Protein AF-A0A2N1QQ16-F1 (afdb_monomer_lite)

Foldseek 3Di:
DAQAAEEEAQDDQLVVPASQLNVQLVVVDVVVPPVNHPYYQDDDSDDDFQDPAAAGPVVSLLSSLLSLLVSCVVVVDQHYDYSYSAQLSCLSVVLSNCLVVVNPAAAEAEDLAPLQDERVRDPPSRNRSPSLVLLQQGYDPSNNVSGNHHHHPVRYDYDND

pLDDT: mean 94.64, std 8.02, range [52.0, 98.88]

Sequence (161 aa):
MTSVFTMVVPQWQGAAAGTGPYHGAQAIARMLGADRIDVQVPVHEQSVAKKEEGIWYEYEIAEHLKSALASLEASKPQRILTIGGDCASDIASISYLNRLYDGDLTVLWLDAHADLNTPESSPSNKFHGMPLRLLLGEGAPGLLEMLPSTLEPGQVVFTGL

Secondary structure (DSSP, 8-state):
-PPPEEEEE---TTTTS-SHHHHHHHHHHHHH-GGG-SEE----S------SSSSTTHHHHHHHHHHHHHHHHHH--SSEEEEESSGGGGHHHHHHHHHHTTT---EEEESSS-----TTT-SS--GGGSHHHHHTT-S-HHHHTT-S----GGGEEEE--

Radius of gyration: 14.93 Å; chains: 1; bounding box: 39×32×39 Å

Structure (mmCIF, N/CA/C/O backbone):
data_AF-A0A2N1QQ16-F1
#
_entry.id   AF-A0A2N1QQ16-F1
#
loop_
_atom_site.group_PDB
_atom_site.id
_atom_site.type_symbol
_atom_site.label_atom_id
_atom_site.label_alt_id
_atom_site.label_comp_id
_atom_site.label_asym_id
_atom_site.label_entity_id
_atom_site.label_seq_id
_atom_site.pdbx_PDB_ins_code
_atom_site.Cartn_x
_atom_site.Cartn_y
_atom_site.Cartn_z
_atom_site.occupancy
_atom_site.B_iso_or_equiv
_atom_site.auth_seq_id
_atom_site.auth_comp_id
_atom_site.auth_asym_id
_atom_site.auth_atom_id
_atom_site.pdbx_PDB_model_num
ATOM 1 N N . MET A 1 1 ? -17.191 -6.075 19.822 1.00 52.00 1 MET A N 1
ATOM 2 C CA . MET A 1 1 ? -16.229 -6.246 18.710 1.00 52.00 1 MET A CA 1
ATOM 3 C C . MET A 1 1 ? -15.869 -4.856 18.211 1.00 52.00 1 MET A C 1
ATOM 5 O O . MET A 1 1 ? -16.787 -4.061 18.069 1.00 52.00 1 MET A O 1
ATOM 9 N N . THR A 1 2 ? -14.588 -4.528 18.010 1.00 66.06 2 THR A N 1
ATOM 10 C CA . THR A 1 2 ? -14.202 -3.244 17.382 1.00 66.06 2 THR A CA 1
ATOM 11 C C . THR A 1 2 ? -14.792 -3.145 15.960 1.00 66.06 2 THR A C 1
ATOM 13 O O . THR A 1 2 ? -15.102 -4.167 15.343 1.00 66.06 2 THR A O 1
ATOM 16 N N . SER A 1 3 ? -15.046 -1.952 15.438 1.00 88.44 3 SER A N 1
ATOM 17 C CA . SER A 1 3 ? -15.449 -1.801 14.033 1.00 88.44 3 SER A CA 1
ATOM 18 C C . SER A 1 3 ? -14.254 -2.080 13.111 1.00 88.44 3 SER A C 1
ATOM 20 O O . SER A 1 3 ? -13.103 -1.944 13.527 1.00 88.44 3 SER A O 1
ATOM 22 N N . VAL A 1 4 ? -14.521 -2.532 11.884 1.00 95.94 4 VAL A N 1
ATOM 23 C CA . VAL A 1 4 ? -13.514 -2.606 10.813 1.00 95.94 4 VAL A CA 1
ATOM 24 C C . VAL A 1 4 ? -13.629 -1.318 10.014 1.00 95.94 4 VAL A C 1
ATOM 26 O O . VAL A 1 4 ? -14.736 -0.976 9.612 1.00 95.94 4 VAL A O 1
ATOM 29 N N . PHE A 1 5 ? -12.511 -0.627 9.817 1.00 98.00 5 PHE A N 1
ATOM 30 C CA . PHE A 1 5 ? -12.432 0.555 8.969 1.00 98.00 5 PHE A CA 1
ATOM 31 C C . PHE A 1 5 ? -12.232 0.124 7.520 1.00 98.00 5 PHE A C 1
ATOM 33 O O . PHE A 1 5 ? -11.251 -0.550 7.204 1.00 98.00 5 PHE A O 1
ATOM 40 N N . THR A 1 6 ? -13.158 0.481 6.643 1.00 98.38 6 THR A N 1
ATOM 41 C CA . THR A 1 6 ? -13.117 0.105 5.233 1.00 98.38 6 THR A CA 1
ATOM 42 C C . THR A 1 6 ? -12.630 1.273 4.394 1.00 98.38 6 THR A C 1
ATOM 44 O O . THR A 1 6 ? -13.287 2.311 4.298 1.00 98.38 6 THR A O 1
ATOM 47 N N . MET A 1 7 ? -11.492 1.070 3.739 1.00 98.38 7 MET A N 1
ATOM 48 C CA . MET A 1 7 ? -10.872 2.028 2.837 1.00 98.38 7 MET A CA 1
ATOM 49 C C . MET A 1 7 ? -10.904 1.496 1.408 1.00 98.38 7 MET A C 1
ATOM 51 O O . MET A 1 7 ? -10.432 0.395 1.136 1.00 98.38 7 MET A O 1
ATOM 55 N N . VAL A 1 8 ? -11.425 2.290 0.478 1.00 98.62 8 VAL A N 1
ATOM 56 C CA . VAL A 1 8 ? -11.385 1.974 -0.955 1.00 98.62 8 VAL A CA 1
ATOM 57 C C . VAL A 1 8 ? -10.225 2.731 -1.590 1.00 98.62 8 VAL A C 1
ATOM 59 O O . VAL A 1 8 ? -10.194 3.960 -1.548 1.00 98.62 8 VAL A O 1
ATOM 62 N N . VAL A 1 9 ? -9.294 2.006 -2.206 1.00 98.44 9 VAL A N 1
ATOM 63 C CA . VAL A 1 9 ? -8.135 2.557 -2.921 1.00 98.44 9 VAL A CA 1
ATOM 64 C C . VAL A 1 9 ? -8.176 2.022 -4.352 1.00 98.44 9 VAL A C 1
ATOM 66 O O . VAL A 1 9 ? -7.534 1.020 -4.654 1.00 98.44 9 VAL A O 1
ATOM 69 N N . PRO A 1 10 ? -8.957 2.632 -5.261 1.00 97.50 10 PRO A N 1
ATOM 70 C CA . PRO A 1 10 ? -9.179 2.084 -6.597 1.00 97.50 10 PRO A CA 1
ATOM 71 C C . PRO A 1 10 ? -7.994 2.374 -7.543 1.00 97.50 10 PRO A C 1
ATOM 73 O O . PRO A 1 10 ? -8.182 2.777 -8.688 1.00 97.50 10 PRO A O 1
ATOM 76 N N . GLN A 1 11 ? -6.762 2.207 -7.056 1.00 97.31 11 GLN A N 1
ATOM 77 C CA . GLN A 1 11 ? -5.530 2.461 -7.793 1.00 97.31 11 GLN A CA 1
ATOM 78 C C . GLN A 1 11 ? -5.355 1.454 -8.930 1.00 97.31 11 GLN A C 1
ATOM 80 O O . GLN A 1 11 ? -5.514 0.252 -8.748 1.00 97.31 11 GLN A O 1
ATOM 85 N N . TRP A 1 12 ? -5.015 1.954 -10.113 1.00 96.44 12 TRP A N 1
ATOM 86 C CA . TRP A 1 12 ? -4.748 1.136 -11.303 1.00 96.44 12 TRP A CA 1
ATOM 87 C C . TRP A 1 12 ? -3.379 1.435 -11.927 1.00 96.44 12 TRP A C 1
ATOM 89 O O . TRP A 1 12 ? -2.869 0.675 -12.756 1.00 96.44 12 TRP A O 1
ATOM 99 N N . GLN A 1 13 ? -2.792 2.562 -11.533 1.00 95.50 13 GLN A N 1
ATOM 100 C CA . GLN A 1 13 ? -1.531 3.099 -12.012 1.00 95.50 13 GLN A CA 1
ATOM 101 C C . GLN A 1 13 ? -0.364 2.136 -11.780 1.00 95.50 13 GLN A C 1
ATOM 103 O O . GLN A 1 13 ? 0.494 2.010 -12.651 1.00 95.50 13 GLN A O 1
ATOM 108 N N . GLY A 1 14 ? -0.352 1.410 -10.657 1.00 94.75 14 GLY A N 1
ATOM 109 C CA . GLY A 1 14 ? 0.714 0.466 -10.346 1.00 94.75 14 GLY A CA 1
ATOM 110 C C . GLY A 1 14 ? 0.729 -0.729 -11.295 1.00 94.75 14 GLY A C 1
ATOM 111 O O . GLY A 1 14 ? 1.804 -1.183 -11.690 1.00 94.75 14 GLY A O 1
ATOM 112 N N . ALA A 1 15 ? -0.443 -1.211 -11.714 1.00 94.00 15 ALA A N 1
ATOM 113 C CA . ALA A 1 15 ? -0.566 -2.279 -12.710 1.00 94.00 15 ALA A CA 1
ATOM 114 C C . ALA A 1 15 ? -0.345 -1.787 -14.153 1.00 94.00 15 ALA A C 1
ATOM 116 O O . ALA A 1 15 ? 0.100 -2.554 -15.016 1.00 94.00 15 ALA A O 1
ATOM 117 N N . ALA A 1 16 ? -0.686 -0.523 -14.438 1.00 91.50 16 ALA A N 1
ATOM 118 C CA . ALA A 1 16 ? -0.551 0.120 -15.747 1.00 91.50 16 ALA A CA 1
ATOM 119 C C . ALA A 1 16 ? -1.003 -0.777 -16.921 1.00 91.50 16 ALA A C 1
ATOM 121 O O . ALA A 1 16 ? -0.308 -0.933 -17.931 1.00 91.50 16 ALA A O 1
ATOM 122 N N . ALA A 1 17 ? -2.149 -1.438 -16.751 1.00 88.31 17 ALA A N 1
ATOM 123 C CA . ALA A 1 17 ? -2.730 -2.387 -17.704 1.00 88.31 17 ALA A CA 1
ATOM 124 C C . ALA A 1 17 ? -4.149 -1.963 -18.143 1.00 88.31 17 ALA A C 1
ATOM 126 O O . ALA A 1 17 ? -4.965 -2.797 -18.523 1.00 88.31 17 ALA A O 1
ATOM 127 N N . GLY A 1 18 ? -4.439 -0.658 -18.073 1.00 90.25 18 GLY A N 1
ATOM 128 C CA . GLY A 1 18 ? -5.779 -0.083 -18.224 1.00 90.25 18 GLY A CA 1
ATOM 129 C C . GLY A 1 18 ? -6.484 0.131 -16.879 1.00 90.25 18 GLY A C 1
ATOM 130 O O . GLY A 1 18 ? -5.927 -0.156 -15.822 1.00 90.25 18 GLY A O 1
ATOM 131 N N . THR A 1 19 ? -7.721 0.628 -16.919 1.00 93.56 19 THR A N 1
ATOM 132 C CA . THR A 1 19 ? -8.516 1.015 -15.734 1.00 93.56 19 THR A CA 1
ATOM 133 C C . THR A 1 19 ? -9.360 -0.125 -15.151 1.00 93.56 19 THR A C 1
ATOM 135 O O . THR A 1 19 ? -10.184 0.097 -14.267 1.00 93.56 19 THR A O 1
ATOM 138 N N . GLY A 1 20 ? -9.164 -1.367 -15.607 1.00 95.31 20 GLY A N 1
ATOM 139 C CA . GLY A 1 20 ? -9.852 -2.549 -15.066 1.00 95.31 20 GLY A CA 1
ATOM 140 C C . GLY A 1 20 ? -9.778 -2.661 -13.532 1.00 95.31 20 GLY A C 1
ATOM 141 O O . GLY A 1 20 ? -10.832 -2.801 -12.909 1.00 95.31 20 GLY A O 1
ATOM 142 N N . PRO A 1 21 ? -8.587 -2.517 -12.914 1.00 96.44 21 PRO A N 1
ATOM 143 C CA . PRO A 1 21 ? -8.424 -2.470 -11.458 1.00 96.44 21 PRO A CA 1
ATOM 144 C C . PRO A 1 21 ? -9.304 -1.421 -10.762 1.00 96.44 21 PRO A C 1
ATOM 146 O O . PRO A 1 21 ? -9.990 -1.733 -9.789 1.00 96.44 21 PRO A O 1
ATOM 149 N N . TYR A 1 22 ? -9.363 -0.200 -11.309 1.00 96.94 22 TYR A N 1
ATOM 150 C CA . TYR A 1 22 ? -10.216 0.873 -10.793 1.00 96.94 22 TYR A CA 1
ATOM 151 C C . TYR A 1 22 ? -11.688 0.447 -10.783 1.00 96.94 22 TYR A C 1
ATOM 153 O O . TYR A 1 22 ? -12.361 0.523 -9.755 1.00 96.94 22 TYR A O 1
ATOM 161 N N . HIS A 1 23 ? -12.195 -0.049 -11.914 1.00 97.12 23 HIS A N 1
ATOM 162 C CA . HIS A 1 23 ? -13.596 -0.458 -12.019 1.00 97.12 23 HIS A CA 1
ATOM 163 C C . HIS A 1 23 ? -13.921 -1.672 -11.140 1.00 97.12 23 HIS A C 1
ATOM 165 O O . HIS A 1 23 ? -15.016 -1.729 -10.580 1.00 97.12 23 HIS A O 1
ATOM 171 N N . GLY A 1 24 ? -12.985 -2.612 -10.985 1.00 97.44 24 GLY A N 1
ATOM 172 C CA . GLY A 1 24 ? -13.126 -3.761 -10.090 1.00 97.44 24 GLY A CA 1
ATOM 173 C C . GLY A 1 24 ? -13.284 -3.336 -8.630 1.00 97.44 24 GLY A C 1
ATOM 174 O O . GLY A 1 24 ? -14.262 -3.714 -7.984 1.00 97.44 24 GLY A O 1
ATOM 175 N N . ALA A 1 25 ? -12.394 -2.468 -8.143 1.00 97.56 25 ALA A N 1
ATOM 176 C CA . ALA A 1 25 ? -12.480 -1.902 -6.798 1.00 97.56 25 ALA A CA 1
ATOM 177 C C . ALA A 1 25 ? -13.809 -1.158 -6.571 1.00 97.56 25 ALA A C 1
ATOM 179 O O . ALA A 1 25 ? -14.490 -1.371 -5.566 1.00 97.56 25 ALA A O 1
ATOM 180 N N . GLN A 1 26 ? -14.233 -0.337 -7.540 1.00 97.19 26 GLN A N 1
ATOM 181 C CA . GLN A 1 26 ? -15.518 0.371 -7.484 1.00 97.19 26 GLN A CA 1
ATOM 182 C C . GLN A 1 26 ? -16.718 -0.587 -7.479 1.00 97.19 26 GLN A C 1
ATOM 184 O O . GLN A 1 26 ? -17.710 -0.332 -6.796 1.00 97.19 26 GLN A O 1
ATOM 189 N N . ALA A 1 27 ? -16.658 -1.690 -8.228 1.00 98.12 27 ALA A N 1
ATOM 190 C CA . ALA A 1 27 ? -17.717 -2.693 -8.239 1.00 98.12 27 ALA A CA 1
ATOM 191 C C . ALA A 1 27 ? -17.854 -3.372 -6.867 1.00 98.12 27 ALA A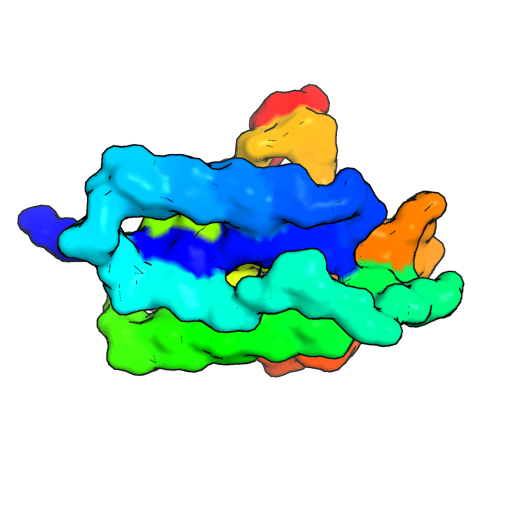 C 1
ATOM 193 O O . ALA A 1 27 ? -18.968 -3.464 -6.350 1.00 98.12 27 ALA A O 1
ATOM 194 N N . ILE A 1 28 ? -16.737 -3.760 -6.242 1.00 98.06 28 ILE A N 1
ATOM 195 C CA . ILE A 1 28 ? -16.726 -4.336 -4.887 1.00 98.06 28 ILE A CA 1
ATOM 196 C C . ILE A 1 28 ? -17.267 -3.323 -3.869 1.00 98.06 28 ILE A C 1
ATOM 198 O O . ILE A 1 28 ? -18.133 -3.663 -3.064 1.00 98.06 28 ILE A O 1
ATOM 202 N N . ALA A 1 29 ? -16.828 -2.064 -3.942 1.00 97.25 29 ALA A N 1
ATOM 203 C CA . ALA A 1 29 ? -17.318 -0.989 -3.081 1.00 97.25 29 ALA A CA 1
ATOM 204 C C . ALA A 1 29 ? -18.848 -0.815 -3.184 1.00 97.25 29 ALA A C 1
ATOM 206 O O . ALA A 1 29 ? -19.545 -0.732 -2.172 1.00 97.25 29 ALA A O 1
ATOM 207 N N . ARG A 1 30 ? -19.403 -0.846 -4.404 1.00 97.31 30 ARG A N 1
ATOM 208 C CA . ARG A 1 30 ? -20.861 -0.797 -4.624 1.00 97.31 30 ARG A CA 1
ATOM 209 C C . ARG A 1 30 ? -21.585 -2.009 -4.042 1.00 97.31 30 ARG A C 1
ATOM 211 O O . ARG A 1 30 ? -22.673 -1.841 -3.503 1.00 97.31 30 ARG A O 1
ATOM 218 N N . MET A 1 31 ? -21.004 -3.206 -4.148 1.00 97.44 31 MET A N 1
ATOM 219 C CA . MET A 1 31 ? -21.578 -4.427 -3.569 1.00 97.44 31 MET A CA 1
ATOM 220 C C . MET A 1 31 ? -21.601 -4.389 -2.038 1.00 97.44 31 MET A C 1
ATOM 222 O O . MET A 1 31 ? -22.544 -4.896 -1.435 1.00 97.44 31 MET A O 1
ATOM 226 N N . LEU A 1 32 ? -20.584 -3.786 -1.413 1.00 95.75 32 LEU A N 1
ATOM 227 C CA . LEU A 1 32 ? -20.518 -3.630 0.039 1.00 95.75 32 LEU A CA 1
ATOM 228 C C . LEU A 1 32 ? -21.546 -2.608 0.563 1.00 95.75 32 LEU A C 1
ATOM 230 O O . LEU A 1 32 ? -22.092 -2.785 1.654 1.00 95.75 32 LEU A O 1
ATOM 234 N N . GLY A 1 33 ? -21.830 -1.575 -0.235 1.00 95.81 33 GLY A N 1
ATOM 235 C CA . GLY A 1 33 ? -22.748 -0.485 0.093 1.00 95.81 33 GLY A CA 1
ATOM 236 C C . GLY A 1 33 ? -22.042 0.698 0.763 1.00 95.81 33 GLY A C 1
ATOM 237 O O . GLY A 1 33 ? -21.136 0.520 1.573 1.00 95.81 33 GLY A O 1
ATOM 238 N N . ALA A 1 34 ? -22.471 1.919 0.428 1.00 92.06 34 ALA A N 1
ATOM 239 C CA . ALA A 1 34 ? -21.817 3.159 0.865 1.00 92.06 34 ALA A CA 1
ATOM 240 C C . ALA A 1 34 ? -21.726 3.293 2.396 1.00 92.06 34 ALA A C 1
ATOM 242 O O . ALA A 1 34 ? -20.716 3.756 2.910 1.00 92.06 34 ALA A O 1
ATOM 243 N N . ASP A 1 35 ? -22.728 2.800 3.125 1.00 94.50 35 ASP A N 1
ATOM 244 C CA . ASP A 1 35 ? -22.808 2.859 4.593 1.00 94.50 35 ASP A CA 1
ATOM 245 C C . ASP A 1 35 ? -21.719 2.031 5.303 1.00 94.50 35 ASP A C 1
ATOM 247 O O . ASP A 1 35 ? -21.567 2.097 6.523 1.00 94.50 35 ASP A O 1
ATOM 251 N N . ARG A 1 36 ? -21.002 1.188 4.552 1.00 95.19 36 ARG A N 1
ATOM 252 C CA . ARG A 1 36 ? -19.909 0.336 5.034 1.00 95.19 36 ARG A CA 1
ATOM 253 C C . ARG A 1 36 ? -18.528 0.870 4.665 1.00 95.19 36 ARG A C 1
ATOM 255 O O . ARG A 1 36 ? -17.548 0.236 5.039 1.00 95.19 36 ARG A O 1
ATOM 262 N N . ILE A 1 37 ? -18.451 1.963 3.910 1.00 97.62 37 ILE A N 1
ATOM 263 C CA . ILE A 1 37 ? -17.199 2.559 3.445 1.00 97.62 37 ILE A CA 1
ATOM 264 C C . ILE A 1 37 ? -16.911 3.783 4.303 1.00 97.62 37 ILE A C 1
ATOM 266 O O . ILE A 1 37 ? -17.676 4.744 4.296 1.00 97.62 37 ILE A O 1
ATOM 270 N N . ASP A 1 38 ? -15.789 3.757 5.015 1.00 98.12 38 ASP A N 1
ATOM 271 C CA . ASP A 1 38 ? -15.372 4.878 5.852 1.00 98.12 38 ASP A CA 1
ATOM 272 C C . ASP A 1 38 ? -14.635 5.943 5.034 1.00 98.12 38 ASP A C 1
ATOM 274 O O . ASP A 1 38 ? -14.798 7.140 5.273 1.00 98.12 38 ASP A O 1
ATOM 278 N N . VAL A 1 39 ? -13.832 5.524 4.050 1.00 98.12 39 VAL A N 1
ATOM 279 C CA . VAL A 1 39 ? -13.101 6.448 3.179 1.00 98.12 39 VAL A CA 1
ATOM 280 C C . VAL A 1 39 ? -12.866 5.872 1.786 1.00 98.12 39 VAL A C 1
ATOM 282 O O . VAL A 1 39 ? -12.677 4.669 1.598 1.00 98.12 39 VAL A O 1
ATOM 285 N N . GLN A 1 40 ? -12.833 6.762 0.799 1.00 98.06 40 GLN A N 1
ATOM 286 C CA . GLN A 1 40 ? -12.421 6.454 -0.561 1.00 98.06 40 GLN A CA 1
ATOM 287 C C . GLN A 1 40 ? -11.271 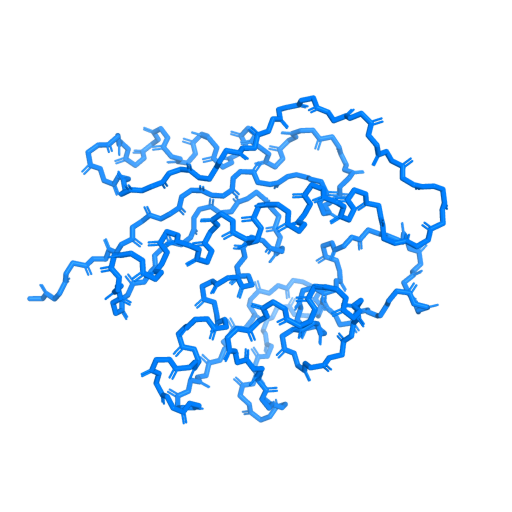7.377 -0.956 1.00 98.06 40 GLN A C 1
ATOM 289 O O . GLN A 1 40 ? -11.427 8.598 -0.983 1.00 98.06 40 GLN A O 1
ATOM 294 N N . VAL A 1 41 ? -10.115 6.787 -1.254 1.00 98.19 41 VAL A N 1
ATOM 295 C CA . VAL A 1 41 ? -8.942 7.520 -1.731 1.00 98.19 41 VAL A CA 1
ATOM 296 C C . VAL A 1 41 ? -9.246 8.069 -3.129 1.00 98.19 41 VAL A C 1
ATOM 298 O O . VAL A 1 41 ? -9.718 7.314 -3.989 1.00 98.19 41 VAL A O 1
ATOM 301 N N . PRO A 1 42 ? -9.013 9.370 -3.377 1.00 96.06 42 PRO A N 1
ATOM 302 C CA . PRO A 1 42 ? -9.262 9.971 -4.675 1.00 96.06 42 PRO A CA 1
ATOM 303 C C . PRO A 1 42 ? -8.266 9.414 -5.693 1.00 96.06 42 PRO A C 1
ATOM 305 O O . PRO A 1 42 ? -7.083 9.736 -5.667 1.00 96.06 42 PRO A O 1
ATOM 308 N N . VAL A 1 43 ? -8.770 8.585 -6.602 1.00 94.94 43 VAL A N 1
ATOM 309 C CA . VAL A 1 43 ? -8.038 8.090 -7.770 1.00 94.94 43 VAL A CA 1
ATOM 310 C C . VAL A 1 43 ? -8.827 8.488 -9.006 1.00 94.94 43 VAL A C 1
ATOM 312 O O . VAL A 1 43 ? -10.045 8.297 -9.069 1.00 94.94 43 VAL A O 1
ATOM 315 N N . HIS A 1 44 ? -8.138 9.031 -10.001 1.00 89.69 44 HIS A N 1
ATOM 316 C CA . HIS A 1 44 ? -8.745 9.394 -11.274 1.00 89.69 44 HIS A CA 1
ATOM 317 C C . HIS A 1 44 ? -8.610 8.255 -12.293 1.00 89.69 44 HIS A C 1
ATOM 319 O O . HIS A 1 44 ? -7.571 7.599 -12.390 1.00 89.69 44 HIS A O 1
ATOM 325 N N . GLU A 1 45 ? -9.664 8.036 -13.084 1.00 85.31 45 GLU A N 1
ATOM 326 C CA . GLU A 1 45 ? -9.659 7.078 -14.204 1.00 85.31 45 GLU A CA 1
ATOM 327 C C . GLU A 1 45 ? -8.723 7.512 -15.338 1.00 85.31 45 GLU A C 1
ATOM 329 O O . GLU A 1 45 ? -8.254 6.697 -16.126 1.00 85.31 45 GLU A O 1
ATOM 334 N N . GLN A 1 46 ? -8.446 8.811 -15.420 1.00 81.62 46 GLN A N 1
ATOM 335 C CA . GLN A 1 46 ? -7.520 9.392 -16.378 1.00 81.62 46 GLN A CA 1
ATOM 336 C C . GLN A 1 46 ? -6.227 9.755 -15.657 1.00 81.62 46 GLN A C 1
ATOM 338 O O . GLN A 1 46 ? -6.256 10.336 -14.574 1.00 81.62 46 GLN A O 1
ATOM 343 N N . SER A 1 47 ? -5.098 9.438 -16.279 1.00 75.56 47 SER A N 1
ATOM 344 C CA . SER A 1 47 ? -3.779 9.863 -15.821 1.00 75.56 47 SER A CA 1
ATOM 345 C C . SER A 1 47 ? -3.025 10.506 -16.980 1.00 75.56 47 SER A C 1
ATOM 347 O O . SER A 1 47 ? -3.212 10.145 -18.144 1.00 75.56 47 SER A O 1
ATOM 349 N N . VAL A 1 48 ? -2.204 11.498 -16.645 1.00 64.00 48 VAL A N 1
ATOM 350 C CA . VAL A 1 48 ? -1.470 12.337 -17.597 1.00 64.00 48 VAL A CA 1
ATOM 351 C C . VAL A 1 48 ? 0.027 12.021 -17.651 1.00 64.00 48 VAL A C 1
ATOM 353 O O . VAL A 1 48 ? 0.681 12.460 -18.592 1.00 64.00 48 VAL A O 1
ATOM 356 N N . ALA A 1 49 ? 0.584 11.248 -16.708 1.00 61.75 49 ALA A N 1
ATOM 357 C CA . ALA A 1 49 ? 2.036 11.120 -16.562 1.00 61.75 49 ALA A CA 1
ATOM 358 C C . ALA A 1 49 ? 2.522 9.665 -16.470 1.00 61.75 49 ALA A C 1
ATOM 360 O O . ALA A 1 49 ? 2.855 9.147 -15.406 1.00 61.75 49 ALA A O 1
ATOM 361 N N . LYS A 1 50 ? 2.668 9.014 -17.627 1.00 65.81 50 LYS A N 1
ATOM 362 C CA . LYS A 1 50 ? 3.521 7.826 -17.736 1.00 65.81 50 LYS A CA 1
ATOM 363 C C . LYS A 1 50 ? 4.968 8.283 -17.944 1.00 65.81 50 LYS A C 1
ATOM 365 O O . LYS A 1 50 ? 5.257 8.919 -18.954 1.00 65.81 50 LYS A O 1
ATOM 370 N N . LYS A 1 51 ? 5.875 7.963 -17.017 1.00 64.31 51 LYS A N 1
ATOM 371 C CA . LYS A 1 51 ? 7.319 8.144 -17.241 1.00 64.31 51 LYS A CA 1
ATOM 372 C C . LYS A 1 51 ? 7.843 7.052 -18.183 1.00 64.31 51 LYS A C 1
ATOM 374 O O . LYS A 1 51 ? 7.385 5.913 -18.114 1.00 64.31 51 LYS A O 1
ATOM 379 N N . GLU A 1 52 ? 8.795 7.392 -19.051 1.00 61.84 52 GLU A N 1
ATOM 380 C CA . GLU A 1 52 ? 9.498 6.409 -19.896 1.00 61.84 52 GLU A CA 1
ATOM 381 C C . GLU A 1 52 ? 10.610 5.671 -19.123 1.00 61.84 52 GLU A C 1
ATOM 383 O O . GLU A 1 52 ? 10.888 4.511 -19.421 1.00 61.84 52 GLU A O 1
ATOM 388 N N . GLU A 1 53 ? 11.158 6.292 -18.072 1.00 71.44 53 GLU A N 1
ATOM 389 C CA . GLU A 1 53 ? 12.193 5.738 -17.187 1.00 71.44 53 GLU A CA 1
ATOM 390 C C . GLU A 1 53 ? 11.725 5.684 -15.720 1.00 71.44 53 GLU A C 1
ATOM 392 O O . GLU A 1 53 ? 10.957 6.538 -15.267 1.00 71.44 53 GLU A O 1
ATOM 397 N N . GLY A 1 54 ? 12.212 4.692 -14.966 1.00 86.12 54 GLY A N 1
ATOM 398 C CA . GLY A 1 54 ? 11.841 4.475 -13.563 1.00 86.12 54 GLY A CA 1
ATOM 399 C C . GLY A 1 54 ? 10.417 3.939 -13.392 1.00 86.12 54 GLY A C 1
ATOM 400 O O . GLY A 1 54 ? 9.863 3.326 -14.300 1.00 86.12 54 GLY A O 1
ATOM 401 N N . ILE A 1 55 ? 9.816 4.159 -12.221 1.00 93.00 55 ILE A N 1
ATOM 402 C CA . ILE A 1 55 ? 8.465 3.671 -11.913 1.00 93.00 55 ILE A CA 1
ATOM 403 C C . ILE A 1 55 ? 7.419 4.457 -12.715 1.00 93.00 55 ILE A C 1
ATOM 405 O O . ILE A 1 55 ? 7.360 5.690 -12.677 1.00 93.00 55 ILE A O 1
ATOM 409 N N . TRP A 1 56 ? 6.545 3.745 -13.423 1.00 93.12 56 TRP A N 1
ATOM 410 C CA . TRP A 1 56 ? 5.421 4.373 -14.119 1.00 93.12 56 TRP A CA 1
ATOM 411 C C . TRP A 1 56 ? 4.406 4.944 -13.126 1.00 93.12 56 TRP A C 1
ATOM 413 O O . TRP A 1 56 ? 4.057 4.277 -12.156 1.00 93.12 56 TRP A O 1
ATOM 423 N N . TYR A 1 57 ? 3.902 6.155 -13.401 1.00 93.19 57 TYR A N 1
ATOM 424 C CA . TYR A 1 57 ? 2.886 6.839 -12.584 1.00 93.19 57 TYR A CA 1
ATOM 425 C C . TYR A 1 57 ? 3.277 7.036 -11.109 1.00 93.19 57 TYR A C 1
ATOM 427 O O . TYR A 1 57 ? 2.421 7.122 -10.231 1.00 93.19 57 TYR A O 1
ATOM 435 N N . GLU A 1 58 ? 4.580 7.096 -10.823 1.00 93.50 58 GLU A N 1
ATOM 436 C CA . GLU A 1 58 ? 5.119 7.214 -9.463 1.00 93.50 58 GLU A CA 1
ATOM 437 C C . GLU A 1 58 ? 4.523 8.392 -8.679 1.00 93.50 58 GLU A C 1
ATOM 439 O O . GLU A 1 58 ? 4.267 8.270 -7.486 1.00 93.50 58 GLU A O 1
ATOM 444 N N . TYR A 1 59 ? 4.267 9.519 -9.352 1.00 92.50 59 TYR A N 1
ATOM 445 C CA . TYR A 1 59 ? 3.679 10.699 -8.722 1.00 92.50 59 TYR A CA 1
ATOM 446 C C . TYR A 1 59 ? 2.251 10.431 -8.233 1.00 92.50 59 TYR A C 1
ATOM 448 O O . TYR A 1 59 ? 1.938 10.697 -7.076 1.00 92.50 59 TYR A O 1
ATOM 456 N N . GLU A 1 60 ? 1.391 9.867 -9.083 1.00 94.00 60 GLU A N 1
ATOM 457 C CA . GLU A 1 60 ? 0.031 9.500 -8.691 1.00 94.00 60 GLU A CA 1
ATOM 458 C C . GLU A 1 60 ? 0.027 8.436 -7.589 1.00 94.00 60 GLU A C 1
ATOM 460 O O . GLU A 1 60 ? -0.733 8.553 -6.632 1.00 94.00 60 GLU A O 1
ATOM 465 N N . ILE A 1 61 ? 0.907 7.436 -7.684 1.00 95.88 61 ILE A N 1
ATOM 466 C CA . ILE A 1 61 ? 1.062 6.402 -6.651 1.00 95.88 61 ILE A CA 1
ATOM 467 C C . ILE A 1 61 ? 1.440 7.036 -5.305 1.00 95.88 61 ILE A C 1
ATOM 469 O O . ILE A 1 61 ? 0.845 6.699 -4.280 1.00 95.88 61 ILE A O 1
ATOM 473 N N . ALA A 1 62 ? 2.378 7.989 -5.300 1.00 96.88 62 ALA A N 1
ATOM 474 C CA . ALA A 1 62 ? 2.752 8.727 -4.099 1.00 96.88 62 ALA A CA 1
ATOM 475 C C . ALA A 1 62 ? 1.565 9.523 -3.529 1.00 96.88 62 ALA A C 1
ATOM 477 O O . ALA A 1 62 ? 1.297 9.462 -2.330 1.00 96.88 62 ALA A O 1
ATOM 478 N N . GLU A 1 63 ? 0.800 10.227 -4.364 1.00 97.19 63 GLU A N 1
ATOM 479 C CA . GLU A 1 63 ? -0.359 10.996 -3.894 1.00 97.19 63 GLU A CA 1
ATOM 480 C C . GLU A 1 63 ? -1.465 10.096 -3.313 1.00 97.19 63 GLU A C 1
ATOM 482 O O . GLU A 1 63 ? -2.043 10.428 -2.271 1.00 97.19 63 GLU A O 1
ATOM 487 N N . HIS A 1 64 ? -1.721 8.921 -3.899 1.00 97.94 64 HIS A N 1
ATOM 488 C CA . HIS A 1 64 ? -2.669 7.961 -3.324 1.00 97.94 64 HIS A CA 1
ATOM 489 C C . HIS A 1 64 ? -2.169 7.386 -1.997 1.00 97.94 64 HIS A C 1
ATOM 491 O O . HIS A 1 64 ? -2.938 7.337 -1.035 1.00 97.94 64 HIS A O 1
ATOM 497 N N . LEU A 1 65 ? -0.890 6.994 -1.916 1.00 98.69 65 LEU A N 1
ATOM 498 C CA . LEU A 1 65 ? -0.271 6.495 -0.684 1.00 98.69 65 LEU A CA 1
ATOM 499 C C . LEU A 1 65 ? -0.381 7.535 0.436 1.00 98.69 65 LEU A C 1
ATOM 501 O O . LEU A 1 65 ? -0.813 7.222 1.545 1.00 98.69 65 LEU A O 1
ATOM 505 N N . LYS A 1 66 ? -0.069 8.796 0.128 1.00 98.62 66 LYS A N 1
ATOM 506 C CA . LYS A 1 66 ? -0.193 9.925 1.054 1.00 98.62 66 LYS A CA 1
ATOM 507 C C . LYS A 1 66 ? -1.626 10.109 1.546 1.00 98.62 66 LYS A C 1
ATOM 509 O O . LYS A 1 66 ? -1.844 10.285 2.743 1.00 98.62 66 LYS A O 1
ATOM 514 N N . SER A 1 67 ? -2.602 10.075 0.639 1.00 98.69 67 SER A N 1
ATOM 515 C CA . SER A 1 67 ? -4.017 10.241 0.985 1.00 98.69 67 SER A CA 1
ATOM 516 C C . SER A 1 67 ? -4.551 9.080 1.832 1.00 98.69 67 SER A C 1
ATOM 518 O O . SER A 1 67 ? -5.266 9.314 2.812 1.00 98.69 67 SER A O 1
ATOM 520 N N . ALA A 1 68 ? -4.158 7.845 1.511 1.00 98.75 68 ALA A N 1
ATOM 521 C CA . ALA A 1 68 ? -4.485 6.661 2.297 1.00 98.75 68 ALA A CA 1
ATOM 522 C C . ALA A 1 68 ? -3.916 6.771 3.720 1.00 98.75 68 ALA A C 1
ATOM 524 O O . ALA A 1 68 ? -4.667 6.690 4.691 1.00 98.75 68 ALA A O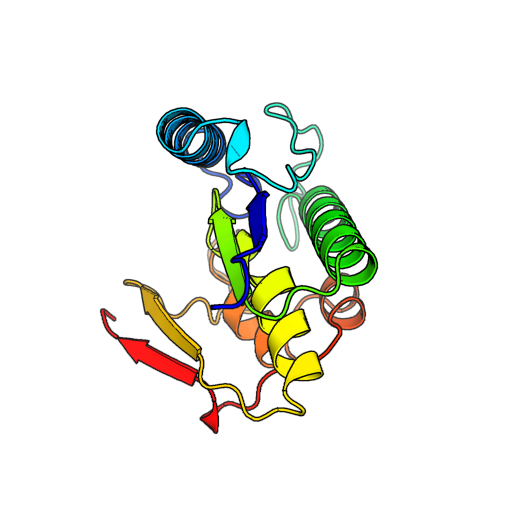 1
ATOM 525 N N . LEU A 1 69 ? -2.615 7.054 3.852 1.00 98.81 69 LEU A N 1
ATOM 526 C CA . LEU A 1 69 ? -1.955 7.234 5.148 1.00 98.81 69 LEU A CA 1
ATOM 527 C C . LEU A 1 69 ? -2.610 8.349 5.971 1.00 98.81 69 LEU A C 1
ATOM 529 O O . LEU A 1 69 ? -2.942 8.129 7.132 1.00 98.81 69 LEU A O 1
ATOM 533 N N . ALA A 1 70 ? -2.880 9.512 5.373 1.00 98.75 70 ALA A N 1
ATOM 534 C CA . ALA A 1 70 ? -3.551 10.616 6.061 1.00 98.75 70 ALA A CA 1
ATOM 535 C C . ALA A 1 70 ? -4.936 10.220 6.605 1.00 98.75 70 ALA A C 1
ATOM 537 O O . ALA A 1 70 ? -5.305 10.617 7.712 1.00 98.75 70 ALA A O 1
ATOM 538 N N . SER A 1 71 ? -5.684 9.407 5.854 1.00 98.56 71 SER A N 1
ATOM 539 C CA . SER A 1 71 ? -6.990 8.896 6.284 1.00 98.56 71 SER A CA 1
ATOM 540 C C . SER A 1 71 ? -6.856 7.944 7.478 1.00 98.56 71 SER A C 1
ATOM 542 O O . SER A 1 71 ? -7.604 8.056 8.449 1.00 98.56 71 SER A O 1
ATOM 544 N N . LEU A 1 72 ? -5.857 7.055 7.455 1.00 98.62 72 LEU A N 1
ATOM 545 C CA . LEU A 1 72 ? -5.568 6.140 8.563 1.00 98.62 72 LEU A CA 1
ATOM 546 C C . LEU A 1 72 ? -5.107 6.884 9.827 1.00 98.62 72 LEU A C 1
ATOM 548 O O . LEU A 1 72 ? -5.564 6.561 10.923 1.00 98.62 72 LEU A O 1
ATOM 552 N N . GLU A 1 73 ? -4.269 7.916 9.697 1.00 98.25 73 GLU A N 1
ATOM 553 C CA . GLU A 1 73 ? -3.844 8.746 10.837 1.00 98.25 73 GLU A CA 1
ATOM 554 C C . GLU A 1 73 ? -5.005 9.506 11.486 1.00 98.25 73 GLU A C 1
ATOM 556 O O . GLU A 1 73 ? -5.052 9.657 12.711 1.00 98.25 73 GLU A O 1
ATOM 561 N N . ALA A 1 74 ? -5.951 9.985 10.675 1.00 98.19 74 ALA A N 1
ATOM 562 C CA . ALA A 1 74 ? -7.117 10.710 11.163 1.00 98.19 74 ALA A CA 1
ATOM 563 C C . ALA A 1 74 ? -8.090 9.790 11.918 1.00 98.19 74 ALA A C 1
ATOM 565 O O . ALA A 1 74 ? -8.591 10.159 12.982 1.00 98.19 74 ALA A O 1
ATOM 566 N N . SER A 1 75 ? -8.339 8.590 11.389 1.00 97.69 75 SER A N 1
ATOM 567 C CA . SER A 1 75 ? -9.335 7.658 11.931 1.00 97.69 75 SER A CA 1
ATOM 568 C C . SER A 1 75 ? -8.789 6.712 13.001 1.00 97.69 75 SER A C 1
ATOM 570 O O . SER A 1 75 ? -9.561 6.181 13.798 1.00 97.69 75 SER A O 1
ATOM 572 N N . LYS A 1 76 ? -7.469 6.507 13.036 1.00 97.50 76 LYS A N 1
ATOM 573 C CA . LYS A 1 76 ? -6.748 5.620 13.963 1.00 97.50 76 LYS A CA 1
ATOM 574 C C . LYS A 1 76 ? -7.347 4.206 14.088 1.00 97.50 76 LYS A C 1
ATOM 576 O O . LYS A 1 76 ? -7.591 3.742 15.209 1.00 97.50 76 LYS A O 1
ATOM 581 N N . PRO A 1 77 ? -7.648 3.519 12.970 1.00 98.00 77 PRO A N 1
ATOM 582 C CA . PRO A 1 77 ? -8.327 2.236 13.026 1.00 98.00 77 PRO A CA 1
ATOM 583 C C . PRO A 1 77 ? -7.398 1.128 13.521 1.00 98.00 77 PRO A C 1
ATOM 585 O O . PRO A 1 77 ? -6.239 1.055 13.146 1.00 98.00 77 PRO A O 1
ATOM 588 N N . GLN A 1 78 ? -7.928 0.195 14.310 1.00 97.56 78 GLN A N 1
ATOM 589 C CA . GLN A 1 78 ? -7.174 -1.001 14.712 1.00 97.56 78 GLN A CA 1
ATOM 590 C C . GLN A 1 78 ? -7.347 -2.167 13.734 1.00 97.56 78 GLN A C 1
ATOM 592 O O . GLN A 1 78 ? -6.614 -3.139 13.795 1.00 97.56 78 GLN A O 1
ATOM 597 N N . ARG A 1 79 ? -8.355 -2.126 12.862 1.00 97.88 79 ARG A N 1
ATOM 598 C CA . ARG A 1 79 ? -8.611 -3.166 11.861 1.00 97.88 79 ARG A CA 1
ATOM 599 C C . ARG A 1 79 ? -9.047 -2.507 10.573 1.00 97.88 79 ARG A C 1
ATOM 601 O O . ARG A 1 79 ? -9.943 -1.666 10.611 1.00 97.88 79 ARG A O 1
ATOM 608 N N . ILE A 1 80 ? -8.426 -2.904 9.470 1.00 98.44 80 ILE A N 1
ATOM 609 C CA . ILE A 1 80 ? -8.623 -2.278 8.167 1.00 98.44 80 ILE A CA 1
ATOM 610 C C . ILE A 1 80 ? -9.059 -3.340 7.161 1.00 98.44 80 ILE A C 1
ATOM 612 O O . ILE A 1 80 ? -8.491 -4.429 7.118 1.00 98.44 80 ILE A O 1
ATOM 616 N N . LEU A 1 81 ? -10.067 -3.009 6.361 1.00 98.19 81 LEU A N 1
ATOM 617 C CA . LEU A 1 81 ? -10.363 -3.673 5.100 1.00 98.19 81 LEU A CA 1
ATOM 618 C C . LEU A 1 81 ? -9.979 -2.713 3.974 1.00 98.19 81 LEU A C 1
ATOM 620 O O . LEU A 1 81 ? -10.612 -1.669 3.816 1.00 98.19 81 LEU A O 1
ATOM 624 N N . THR A 1 82 ? -8.962 -3.066 3.193 1.00 98.50 82 THR A N 1
ATOM 625 C CA . THR A 1 82 ? -8.626 -2.340 1.966 1.00 98.50 82 THR A CA 1
ATOM 626 C C . THR A 1 82 ? -9.359 -2.985 0.794 1.00 98.50 82 THR A C 1
ATOM 628 O O . THR A 1 82 ? -9.225 -4.181 0.551 1.00 98.50 82 THR A O 1
ATOM 631 N N . ILE A 1 83 ? -10.130 -2.199 0.046 1.00 98.50 83 ILE A N 1
ATOM 632 C CA . ILE A 1 83 ? -10.630 -2.583 -1.277 1.00 98.50 83 ILE A CA 1
ATOM 633 C C . ILE A 1 83 ? -9.718 -1.911 -2.298 1.00 98.50 83 ILE A C 1
ATOM 635 O O . ILE A 1 83 ? -9.916 -0.746 -2.654 1.00 98.50 83 ILE A O 1
ATOM 639 N N . GLY A 1 84 ? -8.677 -2.636 -2.697 1.00 97.44 84 GLY A N 1
ATOM 640 C CA . GLY A 1 84 ? -7.670 -2.172 -3.643 1.00 97.44 84 GLY A CA 1
ATOM 641 C C . GLY A 1 84 ? -8.088 -2.338 -5.101 1.00 97.44 84 GLY A C 1
ATOM 642 O O . GLY A 1 84 ? -8.997 -3.107 -5.421 1.00 97.44 84 GLY A O 1
ATOM 643 N N . GLY A 1 85 ? -7.394 -1.627 -5.988 1.00 96.19 85 GLY A N 1
ATOM 644 C CA . GLY A 1 85 ? -7.383 -1.938 -7.416 1.00 96.19 85 GLY A CA 1
ATOM 645 C C . GLY A 1 85 ? -6.193 -2.830 -7.788 1.00 96.19 85 GLY A C 1
ATOM 646 O O . GLY A 1 85 ? -6.388 -3.890 -8.378 1.00 96.19 85 GLY A O 1
ATOM 647 N N . ASP A 1 86 ? -4.974 -2.431 -7.421 1.00 96.56 86 ASP A N 1
ATOM 648 C CA . ASP A 1 86 ? -3.741 -3.219 -7.571 1.00 96.56 86 ASP A CA 1
ATOM 649 C C . ASP A 1 86 ? -3.039 -3.469 -6.223 1.00 96.56 86 ASP A C 1
ATOM 651 O O . ASP A 1 86 ? -3.378 -2.832 -5.224 1.00 96.56 86 ASP A O 1
ATOM 655 N N . CYS A 1 87 ? -2.057 -4.381 -6.187 1.00 96.38 87 CYS A N 1
ATOM 656 C CA . CYS A 1 87 ? -1.387 -4.829 -4.952 1.00 96.38 87 CYS A CA 1
ATOM 657 C C . CYS A 1 87 ? -0.684 -3.699 -4.176 1.00 96.38 87 CYS A C 1
ATOM 659 O O . CYS A 1 87 ? -0.469 -3.795 -2.970 1.00 96.38 87 CYS A O 1
ATOM 661 N N . ALA A 1 88 ? -0.356 -2.580 -4.833 1.00 96.38 88 ALA A N 1
ATOM 662 C CA . ALA A 1 88 ? 0.222 -1.416 -4.162 1.00 96.38 88 ALA A CA 1
ATOM 663 C C . ALA A 1 88 ? -0.783 -0.679 -3.256 1.00 96.38 88 ALA A C 1
ATOM 665 O O . ALA A 1 88 ? -0.379 0.113 -2.405 1.00 96.38 88 ALA A O 1
ATOM 666 N N . SER A 1 89 ? -2.080 -0.959 -3.400 1.00 97.81 89 SER A N 1
ATOM 667 C CA . SER A 1 89 ? -3.150 -0.393 -2.569 1.00 97.81 89 SER A CA 1
ATOM 668 C C . SER A 1 89 ? -3.021 -0.763 -1.086 1.00 97.81 89 SER A C 1
ATOM 670 O O . SER A 1 89 ? -3.504 -0.024 -0.228 1.00 97.81 89 SER A O 1
ATOM 672 N N . ASP A 1 90 ? -2.358 -1.879 -0.770 1.00 97.69 90 ASP A N 1
ATOM 673 C CA . ASP A 1 90 ? -2.257 -2.404 0.597 1.00 97.69 90 ASP A CA 1
ATOM 674 C C . ASP A 1 90 ? -1.099 -1.811 1.411 1.00 97.69 90 ASP A C 1
ATOM 676 O O . ASP A 1 90 ? -1.087 -1.923 2.641 1.00 97.69 90 ASP A O 1
ATOM 680 N N . ILE A 1 91 ? -0.156 -1.121 0.756 1.00 98.69 91 ILE A N 1
ATOM 681 C CA . ILE A 1 91 ? 1.070 -0.587 1.375 1.00 98.69 91 ILE A CA 1
ATOM 682 C C . ILE A 1 91 ? 0.747 0.306 2.579 1.00 98.69 91 ILE A C 1
ATOM 684 O O . ILE A 1 91 ? 1.328 0.133 3.652 1.00 98.69 91 ILE A O 1
ATOM 688 N N . ALA A 1 92 ? -0.202 1.237 2.419 1.00 98.69 92 ALA A N 1
ATOM 689 C CA . ALA A 1 92 ? -0.594 2.166 3.477 1.00 98.69 92 ALA A CA 1
ATOM 690 C C . ALA A 1 92 ? -1.089 1.425 4.726 1.00 98.69 92 ALA A C 1
ATOM 692 O O . ALA A 1 92 ? -0.634 1.704 5.833 1.00 98.69 92 ALA A O 1
ATOM 693 N N . SER A 1 93 ? -1.995 0.463 4.536 1.00 98.62 93 SER A N 1
ATOM 694 C CA . SER A 1 93 ? -2.606 -0.304 5.621 1.00 98.62 93 SER A CA 1
ATOM 695 C C . SER A 1 93 ? -1.577 -1.166 6.342 1.00 98.62 93 SER A C 1
ATOM 697 O O . SER A 1 93 ? -1.534 -1.156 7.570 1.00 98.62 93 SER A O 1
ATOM 699 N N . ILE A 1 94 ? -0.718 -1.871 5.601 1.00 98.75 94 ILE A N 1
ATOM 700 C CA . ILE A 1 94 ? 0.292 -2.758 6.189 1.00 98.75 94 ILE A CA 1
ATOM 701 C C . ILE A 1 94 ? 1.325 -1.954 6.978 1.00 98.75 94 ILE A C 1
ATOM 703 O O . ILE A 1 94 ? 1.566 -2.260 8.142 1.00 98.75 94 ILE A O 1
ATOM 707 N N . SER A 1 95 ? 1.890 -0.898 6.387 1.00 98.81 95 SER A N 1
ATOM 708 C CA . SER A 1 95 ? 2.888 -0.060 7.060 1.00 98.81 95 SER A CA 1
ATOM 709 C C . SER A 1 95 ? 2.316 0.629 8.307 1.00 98.81 95 SER A C 1
ATOM 711 O O . SER A 1 95 ? 2.942 0.635 9.371 1.00 98.81 95 SER A O 1
ATOM 713 N N . TYR A 1 96 ? 1.085 1.145 8.214 1.00 98.88 96 TYR A N 1
ATOM 714 C CA . TYR A 1 96 ? 0.374 1.736 9.346 1.00 98.88 96 TYR A CA 1
ATOM 715 C C . TYR A 1 96 ? 0.143 0.725 10.479 1.00 98.88 96 TYR A C 1
ATOM 717 O O . TYR A 1 96 ? 0.435 1.034 11.637 1.00 98.88 96 TYR A O 1
ATOM 725 N N . LEU A 1 97 ? -0.360 -0.477 10.164 1.00 98.75 97 LEU A N 1
ATOM 726 C CA . LEU A 1 97 ? -0.625 -1.513 11.166 1.00 98.75 97 LEU A CA 1
ATOM 727 C C . LEU A 1 97 ? 0.670 -2.049 11.775 1.00 98.75 97 LEU A C 1
ATOM 729 O O . LEU A 1 97 ? 0.708 -2.272 12.980 1.00 98.75 97 LEU A O 1
ATOM 733 N N . ASN A 1 98 ? 1.738 -2.189 10.988 1.00 98.81 98 ASN A N 1
ATOM 734 C CA . ASN A 1 98 ? 3.034 -2.612 11.508 1.00 98.81 98 ASN A CA 1
ATOM 735 C C . ASN A 1 98 ? 3.540 -1.648 12.585 1.00 98.81 98 ASN A C 1
ATOM 737 O O . ASN A 1 98 ? 3.948 -2.079 13.659 1.00 98.81 98 ASN A O 1
ATOM 741 N N . ARG A 1 99 ? 3.429 -0.334 12.339 1.00 98.75 99 ARG A N 1
ATOM 742 C CA . ARG A 1 99 ? 3.747 0.684 13.347 1.00 98.75 99 ARG A CA 1
ATOM 743 C C . ARG A 1 99 ? 2.798 0.617 14.543 1.00 98.75 99 ARG A C 1
ATOM 745 O O . ARG A 1 99 ? 3.244 0.738 15.674 1.00 98.75 99 ARG A O 1
ATOM 752 N N . LEU A 1 100 ? 1.492 0.473 14.305 1.00 98.44 100 LEU A N 1
ATOM 753 C CA . LEU A 1 100 ? 0.482 0.433 15.370 1.00 98.44 100 LEU A CA 1
ATOM 754 C C . LEU A 1 100 ? 0.705 -0.733 16.344 1.00 98.44 100 LEU A C 1
ATOM 756 O O . LEU A 1 100 ? 0.395 -0.600 17.525 1.00 98.44 100 LEU A O 1
ATOM 760 N N . TYR A 1 101 ? 1.207 -1.856 15.836 1.00 98.38 101 TYR A N 1
ATOM 761 C CA . TYR A 1 101 ? 1.485 -3.064 16.606 1.00 98.38 101 TYR A CA 1
ATOM 762 C C . TYR A 1 101 ? 2.957 -3.207 17.003 1.00 98.38 101 TYR A C 1
ATOM 764 O O . TYR A 1 101 ? 3.372 -4.300 17.368 1.00 98.38 101 TYR A O 1
ATOM 772 N N . ASP A 1 102 ? 3.750 -2.132 16.935 1.00 98.06 102 ASP A N 1
ATOM 773 C CA . ASP A 1 102 ? 5.166 -2.129 17.330 1.00 98.06 102 ASP A CA 1
ATOM 774 C C . ASP A 1 102 ? 5.995 -3.254 16.665 1.00 98.06 102 ASP A C 1
ATOM 776 O O . ASP A 1 102 ? 6.901 -3.827 17.269 1.00 98.06 102 ASP A O 1
ATOM 780 N N . GLY A 1 103 ? 5.676 -3.592 15.410 1.00 97.94 103 GLY A N 1
ATOM 781 C CA . GLY A 1 103 ? 6.319 -4.673 14.657 1.00 97.94 103 GLY A CA 1
ATOM 782 C C . GLY A 1 103 ? 5.781 -6.083 14.940 1.00 97.94 103 GLY A C 1
ATOM 783 O O . GLY A 1 103 ? 6.209 -7.031 14.285 1.00 97.94 103 GLY A O 1
ATOM 784 N N . ASP A 1 104 ? 4.820 -6.256 15.853 1.00 98.25 104 ASP A N 1
ATOM 785 C CA . ASP A 1 104 ? 4.136 -7.535 16.105 1.00 98.25 104 ASP A CA 1
ATOM 786 C C . ASP A 1 104 ? 3.026 -7.787 15.067 1.00 98.25 104 ASP A C 1
ATOM 788 O O . ASP A 1 104 ? 1.831 -7.862 15.361 1.00 98.25 104 ASP A O 1
ATOM 792 N N . LEU A 1 105 ? 3.433 -7.853 13.798 1.00 98.06 105 LEU A N 1
ATOM 793 C CA . LEU A 1 105 ? 2.567 -8.116 12.654 1.00 98.06 105 LEU A CA 1
ATOM 794 C C . LEU A 1 105 ? 3.146 -9.262 11.821 1.00 98.06 105 LEU A C 1
ATOM 796 O O . LEU A 1 105 ? 4.325 -9.256 11.478 1.00 98.06 105 LEU A O 1
ATOM 800 N N . THR A 1 106 ? 2.299 -10.218 11.441 1.00 98.44 106 THR A N 1
ATOM 801 C CA . THR A 1 106 ? 2.606 -11.192 10.383 1.00 98.44 106 THR A CA 1
ATOM 802 C C . THR A 1 106 ? 1.794 -10.855 9.140 1.00 98.44 106 THR A C 1
ATOM 804 O O . THR A 1 106 ? 0.569 -10.740 9.206 1.00 98.44 106 THR A O 1
ATOM 807 N N . VAL A 1 107 ? 2.470 -10.731 8.001 1.00 98.44 107 VAL A N 1
ATOM 808 C CA . VAL A 1 107 ? 1.869 -10.512 6.687 1.00 98.44 107 VAL A CA 1
ATOM 809 C C . VAL A 1 107 ? 1.833 -11.838 5.940 1.00 98.44 107 VAL A C 1
ATOM 811 O O . VAL A 1 107 ? 2.861 -12.361 5.514 1.00 98.44 107 VAL A O 1
ATOM 814 N N . LEU A 1 108 ? 0.630 -12.379 5.769 1.00 98.25 108 LEU A N 1
ATOM 815 C CA . LEU A 1 108 ? 0.391 -13.514 4.886 1.00 98.25 108 LEU A CA 1
ATOM 816 C C . LEU A 1 108 ? 0.067 -12.977 3.484 1.00 98.25 108 LEU A C 1
ATOM 818 O O . LEU A 1 108 ? -1.033 -12.479 3.252 1.00 98.25 108 LEU A O 1
ATOM 822 N N . TRP A 1 109 ? 1.030 -13.058 2.567 1.00 98.00 109 TRP A N 1
ATOM 823 C CA . TRP A 1 109 ? 0.909 -12.571 1.193 1.00 98.00 109 TRP A CA 1
ATOM 824 C C . TRP A 1 109 ? 0.357 -13.684 0.289 1.00 98.00 109 TRP A C 1
ATOM 826 O O . TRP A 1 109 ? 1.081 -14.615 -0.078 1.00 98.00 109 TRP A O 1
ATOM 836 N N . LEU A 1 110 ? -0.948 -13.622 -0.002 1.00 97.81 110 LEU A N 1
ATOM 837 C CA . LEU A 1 110 ? -1.650 -14.555 -0.893 1.00 97.81 110 LEU A CA 1
ATOM 838 C C . LEU A 1 110 ? -1.608 -14.009 -2.315 1.00 97.81 110 LEU A C 1
ATOM 840 O O . LEU A 1 110 ? -2.482 -13.237 -2.701 1.00 97.81 110 LEU A O 1
ATOM 844 N N . ASP A 1 111 ? -0.623 -14.431 -3.092 1.00 96.94 111 ASP A N 1
ATOM 845 C CA . ASP A 1 111 ? -0.472 -13.986 -4.473 1.00 96.94 111 ASP A CA 1
ATOM 846 C C . ASP A 1 111 ? 0.270 -15.053 -5.291 1.00 96.94 111 ASP A C 1
ATOM 848 O O . ASP A 1 111 ? 1.035 -15.854 -4.751 1.00 96.94 111 ASP A O 1
ATOM 852 N N . ALA A 1 112 ? 0.032 -15.059 -6.601 1.00 97.19 112 ALA A N 1
ATOM 853 C CA . ALA A 1 112 ? 0.805 -15.846 -7.557 1.00 97.19 112 ALA A CA 1
ATOM 854 C C . ALA A 1 112 ? 2.216 -15.267 -7.783 1.00 97.19 112 ALA A C 1
ATOM 856 O O . ALA A 1 112 ? 3.075 -15.935 -8.354 1.00 97.19 112 ALA A O 1
ATOM 857 N N . HIS A 1 113 ? 2.466 -14.024 -7.362 1.00 96.62 113 HIS A N 1
ATOM 858 C CA . HIS A 1 113 ? 3.751 -13.347 -7.497 1.00 96.62 113 HIS A CA 1
ATOM 859 C C . HIS A 1 113 ? 4.253 -12.821 -6.153 1.00 96.62 113 HIS A C 1
ATOM 861 O O . HIS A 1 113 ? 3.491 -12.479 -5.258 1.00 96.62 113 HIS A O 1
ATOM 867 N N . ALA A 1 114 ? 5.576 -12.735 -6.007 1.00 96.19 114 ALA A N 1
ATOM 868 C CA . ALA A 1 114 ? 6.175 -12.312 -4.743 1.00 96.19 114 ALA A CA 1
ATOM 869 C C . ALA A 1 114 ? 6.151 -10.791 -4.540 1.00 96.19 114 ALA A C 1
ATOM 871 O O . ALA A 1 114 ? 6.380 -10.332 -3.430 1.00 96.19 114 ALA A O 1
ATOM 872 N N . ASP A 1 115 ? 5.941 -10.004 -5.600 1.00 97.62 115 ASP A N 1
ATOM 873 C CA . ASP A 1 115 ? 5.931 -8.537 -5.534 1.00 97.62 115 ASP A CA 1
ATOM 874 C C . ASP A 1 115 ? 7.218 -7.915 -4.949 1.00 97.62 115 ASP A C 1
ATOM 876 O O . ASP A 1 115 ? 7.214 -6.866 -4.297 1.00 97.62 115 ASP A O 1
ATOM 880 N N . LEU A 1 116 ? 8.349 -8.581 -5.219 1.00 97.69 116 LEU A N 1
ATOM 881 C CA . LEU A 1 116 ? 9.673 -8.268 -4.673 1.00 97.69 116 LEU A CA 1
ATOM 882 C C . LEU A 1 116 ? 10.636 -7.560 -5.648 1.00 97.69 116 LEU A C 1
ATOM 884 O O . LEU A 1 116 ? 11.833 -7.468 -5.342 1.00 97.69 116 LEU A O 1
ATOM 888 N N . ASN A 1 117 ? 10.171 -7.078 -6.805 1.00 97.56 117 ASN A N 1
ATOM 889 C CA . ASN A 1 117 ? 11.042 -6.352 -7.737 1.00 97.56 117 ASN A CA 1
ATOM 890 C C . ASN A 1 117 ? 11.488 -5.007 -7.145 1.00 97.56 117 ASN A C 1
ATOM 892 O O . ASN A 1 117 ? 10.727 -4.337 -6.450 1.00 97.56 117 ASN A O 1
ATOM 896 N N . THR A 1 118 ? 12.705 -4.584 -7.482 1.00 95.06 118 THR A N 1
ATOM 897 C CA . THR A 1 118 ? 13.174 -3.200 -7.304 1.00 95.06 118 THR A CA 1
ATOM 898 C C . THR A 1 118 ? 12.946 -2.401 -8.595 1.00 95.06 118 THR A C 1
ATOM 900 O O . THR A 1 118 ? 12.727 -3.008 -9.652 1.00 95.06 118 THR A O 1
ATOM 903 N N . PRO A 1 119 ? 13.031 -1.058 -8.567 1.00 92.25 119 PRO A N 1
ATOM 904 C CA . PRO A 1 119 ? 13.004 -0.253 -9.789 1.00 92.25 119 PRO A CA 1
ATOM 905 C C . PRO A 1 119 ? 14.064 -0.673 -10.821 1.00 92.25 119 PRO A C 1
ATOM 907 O O . PRO A 1 119 ? 13.792 -0.651 -12.015 1.00 92.25 119 PRO A O 1
ATOM 910 N N . GLU A 1 120 ? 15.243 -1.106 -10.372 1.00 92.19 120 GLU A N 1
ATOM 911 C CA . GLU A 1 120 ? 16.382 -1.478 -11.223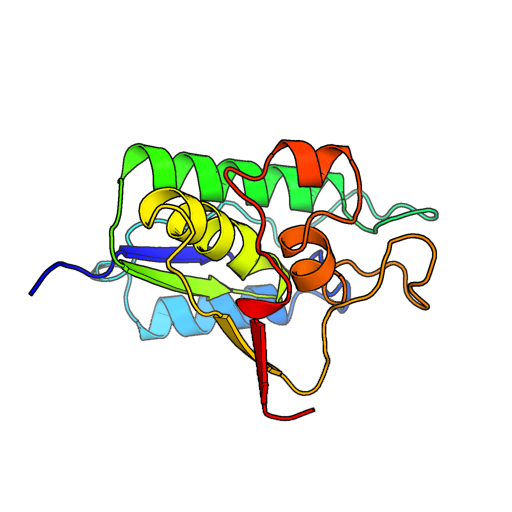 1.00 92.19 120 GLU A CA 1
ATOM 912 C C . GLU A 1 120 ? 16.262 -2.893 -11.800 1.00 92.19 120 GLU A C 1
ATOM 914 O O . GLU A 1 120 ? 16.779 -3.169 -12.880 1.00 92.19 120 GLU A O 1
ATOM 919 N N . SER A 1 121 ? 15.617 -3.806 -11.068 1.00 93.75 121 SER A N 1
ATOM 920 C CA . SER A 1 121 ? 15.484 -5.220 -11.452 1.00 93.75 121 SER A CA 1
ATOM 921 C C . SER A 1 121 ? 14.173 -5.537 -12.170 1.00 93.75 121 SER A C 1
ATOM 923 O O . SER A 1 121 ? 14.054 -6.598 -12.785 1.00 93.75 121 SER A O 1
ATOM 925 N N . SER A 1 122 ? 13.187 -4.638 -12.107 1.00 94.38 122 SER A N 1
ATOM 926 C CA . SER A 1 122 ? 11.877 -4.866 -12.707 1.00 94.38 122 SER A CA 1
ATOM 927 C C . SER A 1 122 ? 11.965 -4.972 -14.232 1.00 94.38 122 SER A C 1
ATOM 929 O O . SER A 1 122 ? 12.472 -4.065 -14.889 1.00 94.38 122 SER A O 1
ATOM 931 N N . PRO A 1 123 ? 11.383 -6.020 -14.843 1.00 93.06 123 PRO A N 1
ATOM 932 C CA . PRO A 1 123 ? 11.349 -6.156 -16.297 1.00 93.06 123 PRO A CA 1
ATOM 933 C C . PRO A 1 123 ? 10.292 -5.258 -16.961 1.00 93.06 123 PRO A C 1
ATOM 935 O O . PRO A 1 123 ? 10.205 -5.224 -18.187 1.00 93.06 123 PRO A O 1
ATOM 938 N N . SER A 1 124 ? 9.435 -4.589 -16.178 1.00 93.19 124 SER A N 1
ATOM 939 C CA . SER A 1 124 ? 8.253 -3.884 -16.695 1.00 93.19 124 SER A CA 1
ATOM 940 C C . SER A 1 124 ? 8.114 -2.434 -16.247 1.00 93.19 124 SER A C 1
ATOM 942 O O . SER A 1 124 ? 7.262 -1.735 -16.792 1.00 93.19 124 SER A O 1
ATOM 944 N N . ASN A 1 125 ? 8.891 -1.991 -15.250 1.00 93.44 125 ASN A N 1
ATOM 945 C CA . ASN A 1 125 ? 8.758 -0.680 -14.600 1.00 93.44 125 ASN A CA 1
ATOM 946 C C . ASN A 1 125 ? 7.396 -0.414 -13.927 1.00 93.44 125 ASN A C 1
ATOM 948 O O . ASN A 1 125 ? 7.127 0.689 -13.445 1.00 93.44 125 ASN A O 1
ATOM 952 N N . LYS A 1 126 ? 6.529 -1.429 -13.861 1.00 94.94 126 LYS A N 1
ATOM 953 C CA . LYS A 1 126 ? 5.220 -1.349 -13.220 1.00 94.94 126 LYS A CA 1
ATOM 954 C C . LYS A 1 126 ? 5.359 -1.547 -11.721 1.00 94.94 126 LYS A C 1
ATOM 956 O O . LYS A 1 126 ? 5.979 -2.511 -11.271 1.00 94.94 126 LYS A O 1
ATOM 961 N N . PHE A 1 127 ? 4.738 -0.656 -10.958 1.00 96.25 127 PHE A N 1
ATOM 962 C CA . PHE A 1 127 ? 4.881 -0.650 -9.511 1.00 96.25 127 PHE A CA 1
ATOM 963 C C . PHE A 1 127 ? 4.202 -1.834 -8.828 1.00 96.25 127 PHE A C 1
ATOM 965 O O . PHE A 1 127 ? 4.652 -2.208 -7.761 1.00 96.25 127 PHE A O 1
ATOM 972 N N . HIS A 1 128 ? 3.175 -2.459 -9.421 1.00 95.12 128 HIS A N 1
ATOM 973 C CA . HIS A 1 128 ? 2.432 -3.546 -8.762 1.00 95.12 128 HIS A CA 1
ATOM 974 C C . HIS A 1 128 ? 3.280 -4.780 -8.419 1.00 95.12 128 HIS A C 1
ATOM 976 O O . HIS A 1 128 ? 2.886 -5.522 -7.539 1.00 95.12 128 HIS A O 1
ATOM 982 N N . GLY A 1 129 ? 4.436 -4.975 -9.065 1.00 97.06 129 GLY A N 1
ATOM 983 C CA . GLY A 1 129 ? 5.372 -6.058 -8.741 1.00 97.06 129 GLY A CA 1
ATOM 984 C C . GLY A 1 129 ? 6.468 -5.672 -7.740 1.00 97.06 129 GLY A C 1
ATOM 985 O O . GLY A 1 129 ? 7.451 -6.402 -7.633 1.00 97.06 129 GLY A O 1
ATOM 986 N N . MET A 1 130 ? 6.353 -4.506 -7.101 1.00 98.00 130 MET A N 1
ATOM 987 C CA . MET A 1 130 ? 7.280 -3.918 -6.125 1.00 98.00 130 MET A CA 1
ATOM 988 C C . MET A 1 130 ? 6.707 -3.639 -4.707 1.00 98.00 130 MET A C 1
ATOM 990 O O . MET A 1 130 ? 7.515 -3.278 -3.846 1.00 98.00 130 MET A O 1
ATOM 994 N N . PRO A 1 131 ? 5.389 -3.734 -4.389 1.00 98.12 131 PRO A N 1
ATOM 995 C CA . PRO A 1 131 ? 4.860 -3.280 -3.098 1.00 98.12 131 PRO A CA 1
ATOM 996 C C . PRO A 1 131 ? 5.517 -3.932 -1.890 1.00 98.12 131 PRO A C 1
ATOM 998 O O . PRO A 1 131 ? 5.829 -3.252 -0.913 1.00 98.12 131 PRO A O 1
ATOM 1001 N N . LEU A 1 132 ? 5.746 -5.243 -1.957 1.00 98.12 132 LEU A N 1
ATOM 1002 C CA . LEU A 1 132 ? 6.296 -5.981 -0.832 1.00 98.12 132 LEU A CA 1
ATOM 1003 C C . LEU A 1 132 ? 7.788 -5.691 -0.645 1.00 98.12 132 LEU A C 1
ATOM 1005 O O . LEU A 1 132 ? 8.250 -5.615 0.490 1.00 98.12 132 LEU A O 1
ATOM 1009 N N . ARG A 1 133 ? 8.526 -5.433 -1.735 1.00 98.06 133 ARG A N 1
ATOM 1010 C CA . ARG A 1 133 ? 9.904 -4.921 -1.661 1.00 98.06 133 ARG A CA 1
ATOM 1011 C C . ARG A 1 133 ? 9.954 -3.580 -0.925 1.00 98.06 133 ARG A C 1
ATOM 1013 O O . ARG A 1 133 ? 10.760 -3.441 -0.008 1.00 98.06 133 ARG A O 1
ATOM 1020 N N . LEU A 1 134 ? 9.044 -2.656 -1.259 1.00 98.56 134 LEU A N 1
ATOM 1021 C CA . LEU A 1 134 ? 8.945 -1.359 -0.580 1.00 98.56 134 LEU A CA 1
ATOM 1022 C C . LEU A 1 134 ? 8.635 -1.522 0.910 1.00 98.56 134 LEU A C 1
ATOM 1024 O O . LEU A 1 134 ? 9.281 -0.893 1.746 1.00 98.56 134 LEU A O 1
ATOM 1028 N N . LEU A 1 135 ? 7.682 -2.393 1.247 1.00 98.69 135 LEU A N 1
ATOM 1029 C CA . LEU A 1 135 ? 7.343 -2.694 2.637 1.00 98.69 135 LEU A CA 1
ATOM 1030 C C . LEU A 1 135 ? 8.524 -3.289 3.409 1.00 98.69 135 LEU A C 1
ATOM 1032 O O . LEU A 1 135 ? 8.638 -3.008 4.593 1.00 98.69 135 LEU A O 1
ATOM 1036 N N . LEU A 1 136 ? 9.417 -4.038 2.760 1.00 98.56 136 LEU A N 1
ATOM 1037 C CA . LEU A 1 136 ? 10.648 -4.583 3.349 1.00 98.56 136 LEU A CA 1
ATOM 1038 C C . LEU A 1 136 ? 11.803 -3.567 3.442 1.00 98.56 136 LEU A C 1
ATOM 1040 O O . LEU A 1 136 ? 12.924 -3.936 3.782 1.00 98.56 136 LEU A O 1
ATOM 1044 N N . GLY A 1 137 ? 11.548 -2.290 3.151 1.00 97.88 137 GLY A N 1
ATOM 1045 C CA . GLY A 1 137 ? 12.525 -1.219 3.339 1.00 97.88 137 GLY A CA 1
ATOM 1046 C C . GLY A 1 137 ? 13.424 -0.933 2.137 1.00 97.88 137 GLY A C 1
ATOM 1047 O O . GLY A 1 137 ? 14.406 -0.208 2.271 1.00 97.88 137 GLY A O 1
ATOM 1048 N N . GLU A 1 138 ? 13.098 -1.460 0.957 1.00 97.25 138 GLU A N 1
ATOM 1049 C CA . GLU A 1 138 ? 13.872 -1.257 -0.270 1.00 97.25 138 GLU A CA 1
ATOM 1050 C C . GLU A 1 138 ? 12.963 -0.768 -1.407 1.00 97.25 138 GLU A C 1
ATOM 1052 O O . GLU A 1 138 ? 11.911 -1.338 -1.662 1.00 97.25 138 GLU A O 1
ATOM 1057 N N . GLY A 1 139 ? 13.346 0.268 -2.151 1.00 94.25 139 GLY A N 1
ATOM 1058 C CA . GLY A 1 139 ? 12.539 0.752 -3.275 1.00 94.25 139 GLY A CA 1
ATOM 1059 C C . GLY A 1 139 ? 12.826 2.205 -3.627 1.00 94.25 139 GLY A C 1
ATOM 1060 O O . GLY A 1 139 ? 13.883 2.733 -3.289 1.00 94.25 139 GLY A O 1
ATOM 1061 N N . ALA A 1 140 ? 11.880 2.861 -4.305 1.00 93.75 140 ALA A N 1
ATOM 1062 C CA . ALA A 1 140 ? 12.009 4.278 -4.629 1.00 93.75 140 ALA A CA 1
ATOM 1063 C C . ALA A 1 140 ? 12.086 5.124 -3.341 1.00 93.75 140 ALA A C 1
ATOM 1065 O O . ALA A 1 140 ? 11.135 5.084 -2.552 1.00 93.75 140 ALA A O 1
ATOM 1066 N N . PRO A 1 141 ? 13.159 5.917 -3.132 1.00 94.62 141 PRO A N 1
ATOM 1067 C CA . PRO A 1 141 ? 13.374 6.650 -1.882 1.00 94.62 141 PRO A CA 1
ATOM 1068 C C . PRO A 1 141 ? 12.190 7.530 -1.473 1.00 94.62 141 PRO A C 1
ATOM 1070 O O . PRO A 1 141 ? 11.769 7.497 -0.323 1.00 94.62 141 PRO A O 1
ATOM 1073 N N . GLY A 1 142 ? 11.584 8.237 -2.433 1.00 95.44 142 GLY A N 1
ATOM 1074 C CA . GLY A 1 142 ? 10.448 9.120 -2.161 1.00 95.44 142 GLY A CA 1
ATOM 1075 C C . GLY A 1 142 ? 9.195 8.395 -1.664 1.00 95.44 142 GLY A C 1
ATOM 1076 O O . GLY A 1 142 ? 8.444 8.974 -0.891 1.00 95.44 142 GLY A O 1
ATOM 1077 N N . LEU A 1 143 ? 8.973 7.137 -2.064 1.00 97.19 143 LEU A N 1
ATOM 1078 C CA . LEU A 1 143 ? 7.872 6.317 -1.541 1.00 97.19 143 LEU A CA 1
ATOM 1079 C C . LEU A 1 143 ? 8.243 5.681 -0.198 1.00 97.19 143 LEU A C 1
ATOM 1081 O O . LEU A 1 143 ? 7.401 5.585 0.692 1.00 97.19 143 LEU A O 1
ATOM 1085 N N . LEU A 1 144 ? 9.500 5.258 -0.049 1.00 97.94 144 LEU A N 1
AT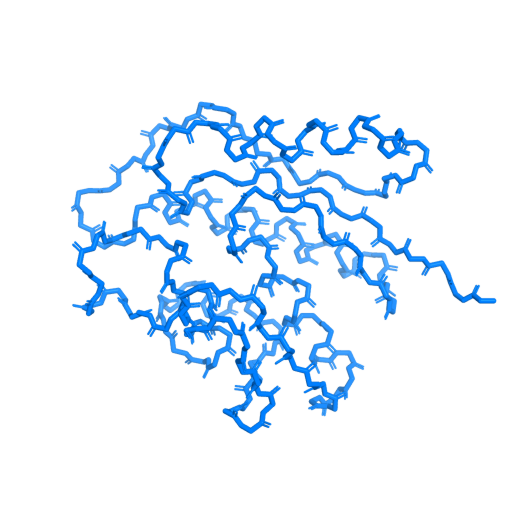OM 1086 C CA . LEU A 1 144 ? 9.995 4.609 1.162 1.00 97.94 144 LEU A CA 1
ATOM 1087 C C . LEU A 1 144 ? 9.954 5.558 2.366 1.00 97.94 144 LEU A C 1
ATOM 1089 O O . LEU A 1 144 ? 9.482 5.176 3.433 1.00 9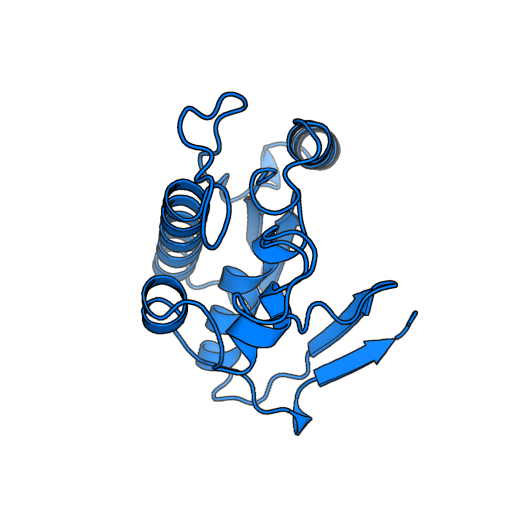7.94 144 LEU A O 1
ATOM 1093 N N . GLU A 1 145 ? 10.375 6.811 2.182 1.00 98.25 145 GLU A N 1
ATOM 1094 C CA . GLU A 1 145 ? 10.362 7.854 3.219 1.00 98.25 145 GLU A CA 1
ATOM 1095 C C . GLU A 1 145 ? 8.955 8.179 3.747 1.00 98.25 145 GLU A C 1
ATOM 1097 O O . GLU A 1 145 ? 8.813 8.746 4.831 1.00 98.25 145 GLU A O 1
ATOM 1102 N N . MET A 1 146 ? 7.905 7.825 3.002 1.00 98.50 146 MET A N 1
ATOM 1103 C CA . MET A 1 146 ? 6.522 8.048 3.421 1.00 98.50 146 MET A CA 1
ATOM 1104 C C . MET A 1 146 ? 6.008 6.981 4.386 1.00 98.50 146 MET A C 1
ATOM 1106 O O . MET A 1 146 ? 4.996 7.217 5.047 1.00 98.50 146 MET A O 1
ATOM 1110 N N . LEU A 1 147 ? 6.643 5.805 4.438 1.00 98.56 147 LEU A N 1
ATOM 1111 C CA . LEU A 1 147 ? 6.138 4.673 5.203 1.00 98.56 147 LEU A CA 1
ATOM 1112 C C . LEU A 1 147 ? 6.282 4.915 6.713 1.00 98.56 147 LEU A C 1
ATOM 1114 O O . LEU A 1 147 ? 7.396 5.099 7.202 1.00 98.56 147 LEU A O 1
ATOM 1118 N N . PRO A 1 148 ? 5.181 4.842 7.486 1.00 98.19 148 PRO A N 1
ATOM 1119 C CA . PRO A 1 148 ? 5.229 4.846 8.946 1.00 98.19 148 PRO A CA 1
ATOM 1120 C C . PRO A 1 148 ? 6.179 3.826 9.579 1.00 98.19 148 PRO A C 1
ATOM 1122 O O . PRO A 1 148 ? 6.675 4.051 10.682 1.00 98.19 148 PRO A O 1
ATOM 1125 N N . SER A 1 149 ? 6.337 2.674 8.929 1.00 98.62 149 SER A N 1
ATOM 1126 C CA . SER A 1 149 ? 7.157 1.551 9.375 1.00 98.62 149 SER A CA 1
ATOM 1127 C C . SER A 1 149 ? 7.392 0.562 8.227 1.00 98.62 149 SER A C 1
ATOM 1129 O O . SER A 1 149 ? 6.536 0.399 7.354 1.00 98.62 149 SER A O 1
ATOM 1131 N N . THR A 1 150 ? 8.535 -0.115 8.240 1.00 98.75 150 THR A N 1
ATOM 1132 C CA . THR A 1 150 ? 8.891 -1.197 7.314 1.00 98.75 150 THR A CA 1
ATOM 1133 C C . THR A 1 150 ? 8.834 -2.545 8.027 1.00 98.75 150 THR A C 1
ATOM 1135 O O . THR A 1 150 ? 8.984 -2.623 9.245 1.00 98.75 150 THR A O 1
ATOM 1138 N N . LEU A 1 151 ? 8.607 -3.602 7.259 1.00 98.75 151 LEU A N 1
ATOM 1139 C CA . LEU A 1 151 ? 8.615 -4.987 7.699 1.00 98.75 151 LEU A CA 1
ATOM 1140 C C . LEU A 1 151 ? 10.041 -5.540 7.731 1.00 98.75 151 LEU A C 1
ATOM 1142 O O . LEU A 1 151 ? 10.872 -5.206 6.890 1.00 98.75 151 LEU A O 1
ATOM 1146 N N . GLU A 1 152 ? 10.268 -6.487 8.628 1.00 98.38 152 GLU A N 1
ATOM 1147 C CA . GLU A 1 152 ? 11.392 -7.413 8.583 1.00 98.38 152 GLU A CA 1
ATOM 1148 C C . GLU A 1 152 ? 11.035 -8.650 7.737 1.00 98.38 152 GLU A C 1
ATOM 1150 O O . GLU A 1 152 ? 9.884 -9.099 7.759 1.00 98.38 152 GLU A O 1
ATOM 1155 N N . PRO A 1 153 ? 12.000 -9.298 7.054 1.00 97.81 153 PRO A N 1
ATOM 1156 C CA . PRO A 1 153 ? 11.731 -10.492 6.245 1.00 97.81 153 PRO A CA 1
ATOM 1157 C C . PRO A 1 153 ? 11.014 -11.621 7.001 1.00 97.81 153 PRO A C 1
ATOM 1159 O O . PRO A 1 153 ? 10.195 -12.331 6.425 1.00 97.81 153 PRO A O 1
ATOM 1162 N N . GLY A 1 154 ? 11.287 -11.770 8.303 1.00 98.12 154 GLY A N 1
ATOM 1163 C CA . GLY A 1 154 ? 10.648 -12.778 9.156 1.00 98.12 154 GLY A CA 1
ATOM 1164 C C . GLY A 1 154 ? 9.155 -12.544 9.417 1.00 98.12 154 GLY A C 1
ATOM 1165 O O . GLY A 1 154 ? 8.483 -13.453 9.895 1.00 98.12 154 GLY A O 1
ATOM 1166 N N . GLN A 1 155 ? 8.630 -11.357 9.098 1.00 98.62 155 GLN A N 1
ATOM 1167 C CA . GLN A 1 155 ? 7.209 -11.030 9.231 1.00 98.62 155 GLN A CA 1
ATOM 1168 C C . GLN A 1 155 ? 6.377 -11.497 8.032 1.00 98.62 155 GLN A C 1
ATOM 1170 O O . GLN A 1 155 ? 5.150 -11.464 8.101 1.00 98.62 155 GLN A O 1
ATOM 1175 N N . VAL A 1 156 ? 7.008 -11.905 6.928 1.00 98.44 156 VAL A N 1
ATOM 1176 C CA . VAL A 1 156 ? 6.329 -12.181 5.659 1.00 98.44 156 VAL A CA 1
ATOM 1177 C C . VAL A 1 156 ? 6.259 -13.682 5.398 1.00 98.44 156 VAL A C 1
ATOM 1179 O O . VAL A 1 156 ? 7.268 -14.385 5.410 1.00 98.44 156 VAL A O 1
ATOM 1182 N N . VAL A 1 157 ? 5.059 -14.173 5.097 1.00 98.19 157 VAL A N 1
ATOM 1183 C CA . VAL A 1 157 ? 4.812 -15.553 4.670 1.00 98.19 157 VAL A CA 1
ATOM 1184 C C . VAL A 1 157 ? 4.107 -15.531 3.323 1.00 98.19 157 VAL A C 1
ATOM 1186 O O . VAL A 1 157 ? 3.035 -14.945 3.192 1.00 98.19 157 VAL A O 1
ATOM 1189 N N . PHE A 1 158 ? 4.682 -16.204 2.330 1.00 97.25 158 PHE A N 1
ATOM 1190 C CA . PHE A 1 158 ? 4.060 -16.363 1.019 1.00 97.25 158 PHE A CA 1
ATOM 1191 C C . PHE A 1 158 ? 3.176 -17.600 0.949 1.00 97.25 158 PHE A C 1
ATOM 1193 O O . PHE A 1 158 ? 3.483 -18.642 1.533 1.00 97.25 158 PHE A O 1
ATOM 1200 N N . THR A 1 159 ? 2.113 -17.511 0.160 1.00 96.25 159 THR A N 1
ATOM 1201 C CA . THR A 1 159 ? 1.297 -18.663 -0.218 1.00 96.25 159 THR A CA 1
ATOM 1202 C C . THR A 1 159 ? 0.657 -18.419 -1.588 1.00 96.25 159 THR A C 1
ATOM 1204 O O . THR A 1 159 ? 0.183 -17.321 -1.862 1.00 96.25 159 THR A O 1
ATOM 1207 N N . GLY A 1 160 ? 0.656 -19.434 -2.456 1.00 93.62 160 GLY A N 1
ATOM 1208 C CA . GLY A 1 160 ? 0.124 -19.333 -3.825 1.00 93.62 160 GLY A CA 1
ATOM 1209 C C . GLY A 1 160 ? 1.151 -19.064 -4.934 1.00 93.62 160 GLY A C 1
ATOM 1210 O O . GLY A 1 160 ? 0.750 -19.094 -6.096 1.00 93.62 160 GLY A O 1
ATOM 1211 N N . LEU A 1 161 ? 2.429 -18.864 -4.581 1.00 79.12 161 LEU A N 1
ATOM 1212 C CA . LEU A 1 161 ? 3.568 -18.757 -5.511 1.00 79.12 161 LEU A CA 1
ATOM 1213 C C . LEU A 1 161 ? 3.787 -20.020 -6.355 1.00 79.12 161 LEU A C 1
ATOM 1215 O O . LEU A 1 161 ? 3.645 -21.136 -5.798 1.00 79.12 161 LEU A O 1
#